Protein AF-O25647-F1 (afdb_monomer_lite)

Foldseek 3Di:
DPPPDDQPVVLVVLVVVLVVVVVVVVVVPVPDPDDDDDDDDDDPVVVVVVVVCCVPPNDVPDDPVNVVVVVVVVVVVVVSVVVSVVVSVVSNVD

pLDDT: mean 82.79, std 14.52, range [41.78, 98.25]

Sequence (94 aa):
MEFKNTKKDRLSDLENRFENANKHETNKHEKEDRKKAHTLYISEKVMNSVEEYLNEFGAFRENKSVFVQDAIIFYLEYKKKEMKQMLLDKASKL

Radius of gyration: 20.08 Å; chains: 1; bounding box: 38×29×63 Å

Structure (mmCIF, N/CA/C/O backbone):
data_AF-O25647-F1
#
_entry.id   AF-O25647-F1
#
loop_
_atom_site.group_PDB
_atom_site.id
_atom_site.type_symbol
_atom_site.label_atom_id
_atom_site.label_alt_id
_atom_site.label_comp_id
_atom_site.label_asym_id
_atom_site.label_entity_id
_atom_site.label_seq_id
_atom_site.pdbx_PDB_ins_code
_atom_site.Cartn_x
_atom_site.Cartn_y
_atom_site.Cartn_z
_atom_site.occupancy
_atom_site.B_iso_or_equiv
_atom_site.auth_seq_id
_atom_site.auth_comp_id
_atom_site.auth_asym_id
_atom_site.auth_atom_id
_atom_site.pdbx_PDB_model_num
ATOM 1 N N . MET A 1 1 ? 15.437 10.613 -48.290 1.00 41.78 1 MET A N 1
ATOM 2 C CA . MET A 1 1 ? 14.956 9.959 -47.055 1.00 41.78 1 MET A CA 1
ATOM 3 C C . MET A 1 1 ? 14.343 11.026 -46.174 1.00 41.78 1 MET A C 1
ATOM 5 O O . MET A 1 1 ? 15.073 11.850 -45.639 1.00 41.78 1 MET A O 1
ATOM 9 N N . GLU A 1 2 ? 13.018 11.069 -46.082 1.00 49.91 2 GLU A N 1
ATOM 10 C CA . GLU A 1 2 ? 12.347 11.942 -45.121 1.00 49.91 2 GLU A CA 1
ATOM 11 C C . GLU A 1 2 ? 12.402 11.284 -43.737 1.00 49.91 2 GLU A C 1
ATOM 13 O O . GLU A 1 2 ? 11.607 10.407 -43.423 1.00 49.91 2 GLU A O 1
ATOM 18 N N . PHE A 1 3 ? 13.361 11.691 -42.903 1.00 52.22 3 PHE A N 1
ATOM 19 C CA . PHE A 1 3 ? 13.351 11.379 -41.471 1.00 52.22 3 PHE A CA 1
ATOM 20 C C . PHE A 1 3 ? 12.362 12.319 -40.773 1.00 52.22 3 PHE A C 1
ATOM 22 O O . PHE A 1 3 ? 12.753 13.258 -40.082 1.00 52.22 3 PHE A O 1
ATOM 29 N N . LYS A 1 4 ? 11.066 12.117 -41.009 1.00 51.78 4 LYS A N 1
ATOM 30 C CA . LYS A 1 4 ? 10.005 12.834 -40.300 1.00 51.78 4 LYS A CA 1
ATOM 31 C C . LYS A 1 4 ? 9.379 11.868 -39.291 1.00 51.78 4 LYS A C 1
ATOM 33 O O . LYS A 1 4 ? 8.937 10.797 -39.679 1.00 51.78 4 LYS A O 1
ATOM 38 N N . ASN A 1 5 ? 9.374 12.278 -38.019 1.00 54.91 5 ASN A N 1
ATOM 39 C CA . ASN A 1 5 ? 8.698 11.665 -36.858 1.00 54.91 5 ASN A CA 1
ATOM 40 C C . ASN A 1 5 ? 9.443 10.597 -36.033 1.00 54.91 5 ASN A C 1
ATOM 42 O O . ASN A 1 5 ? 8.971 9.483 -35.864 1.00 54.91 5 ASN A O 1
ATOM 46 N N . THR A 1 6 ? 10.566 10.935 -35.392 1.00 63.88 6 THR A N 1
ATOM 47 C CA . THR A 1 6 ? 11.208 9.986 -34.452 1.00 63.88 6 THR A CA 1
ATOM 48 C C . THR A 1 6 ? 10.867 10.202 -32.977 1.00 63.88 6 THR A C 1
ATOM 50 O O . THR A 1 6 ? 10.999 9.260 -32.204 1.00 63.88 6 THR A O 1
ATOM 53 N N . LYS A 1 7 ? 10.414 11.393 -32.556 1.00 67.50 7 LYS A N 1
ATOM 54 C CA . LYS A 1 7 ? 10.106 11.676 -31.135 1.00 67.50 7 LYS A CA 1
ATOM 55 C C . LYS A 1 7 ? 8.618 11.635 -30.805 1.00 67.50 7 LYS A C 1
ATOM 57 O O . LYS A 1 7 ? 8.229 10.982 -29.843 1.00 67.50 7 LYS A O 1
ATOM 62 N N . LYS A 1 8 ? 7.790 12.302 -31.616 1.00 72.62 8 LYS A N 1
ATOM 63 C CA . LYS A 1 8 ? 6.340 12.383 -31.387 1.00 72.62 8 LYS A CA 1
ATOM 64 C C . LYS A 1 8 ? 5.687 10.999 -31.433 1.00 72.62 8 LYS A C 1
ATOM 66 O O . LYS A 1 8 ? 4.970 10.656 -30.503 1.00 72.62 8 LYS A O 1
ATOM 71 N N . ASP A 1 9 ? 6.046 10.193 -32.431 1.00 74.31 9 ASP A N 1
ATOM 72 C CA . ASP A 1 9 ? 5.516 8.834 -32.588 1.00 74.31 9 ASP A CA 1
ATOM 73 C C . ASP A 1 9 ? 5.925 7.929 -31.413 1.00 74.31 9 ASP A C 1
ATOM 75 O O . ASP A 1 9 ? 5.113 7.169 -30.891 1.00 74.31 9 ASP A O 1
ATOM 79 N N . ARG A 1 10 ? 7.154 8.086 -30.895 1.00 77.31 10 ARG A N 1
ATOM 80 C CA . ARG A 1 10 ? 7.623 7.343 -29.711 1.00 77.31 10 ARG A CA 1
ATOM 81 C C . ARG A 1 10 ? 6.873 7.718 -28.436 1.00 77.31 10 ARG A C 1
ATOM 83 O O . ARG A 1 10 ? 6.610 6.842 -27.616 1.00 77.31 10 ARG A O 1
ATOM 90 N N . LEU A 1 11 ? 6.559 9.000 -28.254 1.00 80.50 11 LEU A N 1
ATOM 91 C CA . LEU A 1 11 ? 5.770 9.477 -27.116 1.00 80.50 11 LEU A CA 1
ATOM 92 C C . LEU A 1 11 ? 4.341 8.928 -27.176 1.00 80.50 11 LEU A C 1
ATOM 94 O O . LEU A 1 11 ? 3.888 8.354 -26.189 1.00 80.50 11 LEU A O 1
ATOM 98 N N . SER A 1 12 ? 3.676 9.002 -28.334 1.00 81.25 12 SER A N 1
ATOM 99 C CA . SER A 1 12 ? 2.331 8.433 -28.498 1.00 81.25 12 SER A CA 1
ATOM 100 C C . SER A 1 12 ? 2.309 6.915 -28.318 1.00 81.25 12 SER A C 1
ATOM 102 O O . SER A 1 12 ? 1.409 6.383 -27.673 1.00 81.25 12 SER A O 1
ATOM 104 N N . ASP A 1 13 ? 3.322 6.200 -28.814 1.00 83.81 13 ASP A N 1
ATOM 105 C CA . ASP A 1 13 ? 3.436 4.754 -28.600 1.00 83.81 13 ASP A CA 1
ATOM 106 C C . ASP A 1 13 ? 3.601 4.413 -27.117 1.00 83.81 13 ASP A C 1
ATOM 108 O O . ASP A 1 13 ? 3.034 3.431 -26.629 1.00 83.81 13 ASP A O 1
ATOM 112 N N . LEU A 1 14 ? 4.371 5.221 -26.383 1.00 83.12 14 LEU A N 1
ATOM 113 C CA . LEU A 1 14 ? 4.561 5.046 -24.950 1.00 83.12 14 LEU A CA 1
ATOM 114 C C . LEU A 1 14 ? 3.257 5.306 -24.183 1.00 83.12 14 LEU A C 1
ATOM 116 O O . LEU A 1 14 ? 2.885 4.489 -23.341 1.00 83.12 14 LEU A O 1
ATOM 120 N N . GLU A 1 15 ? 2.531 6.379 -24.507 1.00 82.94 15 GLU A N 1
ATOM 121 C CA . GLU A 1 15 ? 1.209 6.671 -23.935 1.00 82.94 15 GLU A CA 1
ATOM 122 C C . GLU A 1 15 ? 0.223 5.521 -24.165 1.00 82.94 15 GLU A C 1
ATOM 124 O O . GLU A 1 15 ? -0.385 5.036 -23.205 1.00 82.94 15 GLU A O 1
ATOM 129 N N . ASN A 1 16 ? 0.152 5.013 -25.399 1.00 84.69 16 ASN A N 1
ATOM 130 C CA . ASN A 1 16 ? -0.707 3.892 -25.775 1.00 84.69 16 ASN A CA 1
ATOM 131 C C . ASN A 1 16 ? -0.359 2.607 -25.007 1.00 84.69 16 ASN A C 1
ATOM 133 O O . ASN A 1 16 ? -1.251 1.865 -24.589 1.00 84.69 16 ASN A O 1
ATOM 137 N N . ARG A 1 17 ? 0.932 2.327 -24.770 1.00 83.44 17 ARG A N 1
ATOM 138 C CA . ARG A 1 17 ? 1.360 1.166 -23.966 1.00 83.44 17 ARG A CA 1
ATOM 139 C C . ARG A 1 17 ? 0.865 1.248 -22.525 1.00 83.44 17 ARG A C 1
ATOM 141 O O . ARG A 1 17 ? 0.424 0.230 -21.997 1.00 83.44 17 ARG A O 1
ATOM 148 N N . PHE A 1 18 ? 0.897 2.429 -21.905 1.00 82.25 18 PHE A N 1
ATOM 149 C CA . PHE A 1 18 ? 0.354 2.613 -20.554 1.00 82.25 18 PHE A CA 1
ATOM 150 C C . PHE A 1 18 ? -1.159 2.414 -20.504 1.00 82.25 18 PHE A C 1
ATOM 152 O O . PHE A 1 18 ? -1.668 1.774 -19.586 1.00 82.25 18 PHE A O 1
ATOM 159 N N . GLU A 1 19 ? -1.884 2.926 -21.496 1.00 80.94 19 GLU A N 1
ATOM 160 C CA . GLU A 1 19 ? -3.337 2.756 -21.561 1.00 80.94 19 GLU A CA 1
ATOM 161 C C . GLU A 1 19 ? -3.736 1.293 -21.756 1.00 80.94 19 GLU A C 1
ATOM 163 O O . GLU A 1 19 ? -4.655 0.805 -21.097 1.00 80.94 19 GLU A O 1
ATOM 168 N N . ASN A 1 20 ? -3.004 0.565 -22.598 1.00 81.00 20 ASN A N 1
ATOM 169 C CA . ASN A 1 20 ? -3.233 -0.860 -22.806 1.00 81.00 20 ASN A CA 1
ATOM 170 C C . ASN A 1 20 ? -2.862 -1.698 -21.574 1.00 81.00 20 ASN A C 1
ATOM 172 O O . ASN A 1 20 ? -3.577 -2.647 -21.255 1.00 81.00 20 ASN A O 1
ATOM 176 N N . ALA A 1 21 ? -1.794 -1.341 -20.851 1.00 77.44 21 ALA A N 1
ATOM 177 C CA . ALA A 1 21 ? -1.427 -2.011 -19.603 1.00 77.44 21 ALA A CA 1
ATOM 178 C C . ALA A 1 21 ? -2.542 -1.892 -18.549 1.00 77.44 21 ALA A C 1
ATOM 180 O O . ALA A 1 21 ? -2.938 -2.900 -17.967 1.00 77.44 21 ALA A O 1
ATOM 181 N N . ASN A 1 22 ? -3.123 -0.698 -18.388 1.00 71.25 22 ASN A N 1
ATOM 182 C CA . ASN A 1 22 ? -4.240 -0.482 -17.464 1.00 71.25 22 ASN A CA 1
ATOM 183 C C . ASN A 1 22 ? -5.505 -1.262 -17.875 1.00 71.25 22 ASN A C 1
ATOM 185 O O . ASN A 1 22 ? -6.172 -1.838 -17.018 1.00 71.25 22 ASN A O 1
ATOM 189 N N . LYS A 1 23 ? -5.814 -1.355 -19.179 1.00 68.62 23 LYS A N 1
ATOM 190 C CA . LYS A 1 23 ? -6.949 -2.158 -19.689 1.00 68.62 23 LYS A CA 1
ATOM 191 C C . LYS A 1 23 ? -6.765 -3.666 -19.479 1.00 68.62 23 LYS A C 1
ATOM 193 O O . LYS A 1 23 ? -7.733 -4.396 -19.273 1.00 68.62 23 LYS A O 1
ATOM 198 N N . HIS A 1 24 ? -5.531 -4.165 -19.550 1.00 59.62 24 HIS A N 1
ATOM 199 C CA . HIS A 1 24 ? -5.258 -5.585 -19.319 1.00 59.62 24 HIS A CA 1
ATOM 200 C C . HIS A 1 24 ? -5.420 -5.995 -17.855 1.00 59.62 24 HIS A C 1
ATOM 202 O O . HIS A 1 24 ? -5.744 -7.155 -17.595 1.00 59.62 24 HIS A O 1
ATOM 208 N N . GLU A 1 25 ? -5.223 -5.075 -16.912 1.00 57.84 25 GLU A N 1
ATOM 209 C CA . GLU A 1 25 ? -5.500 -5.341 -15.502 1.00 57.84 25 GLU A CA 1
ATOM 210 C C . GLU A 1 25 ? -7.003 -5.443 -15.249 1.00 57.84 25 GLU A C 1
ATOM 212 O O . GLU A 1 25 ? -7.441 -6.447 -14.691 1.00 57.84 25 GLU A O 1
ATOM 217 N N . THR A 1 26 ? -7.813 -4.514 -15.772 1.00 55.94 26 THR A N 1
ATOM 218 C CA . THR A 1 26 ? -9.277 -4.578 -15.605 1.00 55.94 26 THR A CA 1
ATOM 219 C C . THR A 1 26 ? -9.877 -5.857 -16.193 1.00 55.94 26 THR A C 1
ATOM 221 O O . THR A 1 26 ? -10.796 -6.419 -15.608 1.00 55.94 26 THR A O 1
ATOM 224 N N . ASN A 1 27 ? -9.309 -6.385 -17.284 1.00 53.75 27 ASN A N 1
ATOM 225 C CA . ASN A 1 27 ? -9.793 -7.619 -17.917 1.00 53.75 27 ASN A CA 1
ATOM 226 C C . ASN A 1 27 ? -9.292 -8.920 -17.257 1.00 53.75 27 ASN A C 1
ATOM 228 O O . ASN A 1 27 ? -9.825 -9.987 -17.545 1.00 53.75 27 ASN A O 1
ATOM 232 N N . LYS A 1 28 ? -8.279 -8.882 -16.378 1.00 53.22 28 LYS A N 1
ATOM 233 C CA . LYS A 1 28 ? -7.824 -10.079 -15.636 1.00 53.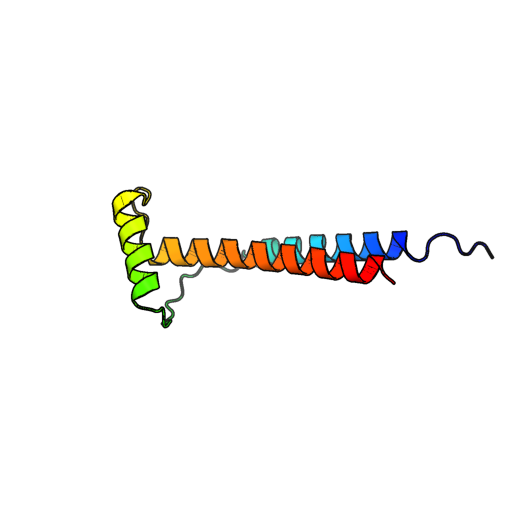22 28 LYS A CA 1
ATOM 234 C C . LYS A 1 28 ? -8.548 -10.284 -14.303 1.00 53.22 28 LYS A C 1
ATOM 236 O O . LYS A 1 28 ? -8.410 -11.355 -13.708 1.00 53.22 28 LYS A O 1
ATOM 241 N N . HIS A 1 29 ? -9.331 -9.303 -13.858 1.00 51.34 29 HIS A N 1
ATOM 242 C CA . HIS A 1 29 ? -10.048 -9.333 -12.583 1.00 51.34 29 HIS A CA 1
ATOM 243 C C . HIS A 1 29 ? -11.348 -10.157 -12.578 1.00 51.34 29 HIS A C 1
ATOM 245 O O . HIS A 1 29 ? -12.009 -10.227 -11.550 1.00 51.34 29 HIS A O 1
ATOM 251 N N . GLU A 1 30 ? -11.677 -10.883 -13.652 1.00 51.09 30 GLU A N 1
ATOM 252 C CA . GLU A 1 30 ? -12.755 -11.889 -13.604 1.00 51.09 30 GLU A CA 1
ATOM 253 C C . GLU A 1 30 ? -12.376 -13.170 -12.834 1.00 51.09 30 GLU A C 1
ATOM 255 O O . GLU A 1 30 ? -13.234 -14.006 -12.553 1.00 51.09 30 GLU A O 1
ATOM 260 N N . LYS A 1 31 ? -11.112 -13.336 -12.413 1.00 54.47 31 LYS A N 1
ATOM 261 C CA . LYS A 1 31 ? -10.785 -14.314 -11.366 1.00 54.47 31 LYS A CA 1
ATOM 262 C C . LYS A 1 31 ? -11.253 -13.757 -10.025 1.00 54.47 31 LYS A C 1
ATOM 264 O O . LYS A 1 31 ? -10.502 -13.014 -9.410 1.00 54.47 31 LYS A O 1
ATOM 269 N N . GLU A 1 32 ? -12.483 -14.122 -9.654 1.00 57.97 32 GLU A N 1
ATOM 270 C CA . GLU A 1 32 ? -13.165 -13.961 -8.358 1.00 57.97 32 GLU A CA 1
ATOM 271 C C . GLU A 1 32 ? -12.436 -13.062 -7.345 1.00 57.97 32 GLU A C 1
ATOM 273 O O . GLU A 1 32 ? -11.366 -13.431 -6.857 1.00 57.97 32 GLU A O 1
ATOM 278 N N . ASP A 1 33 ? -13.062 -11.939 -6.971 1.00 70.75 33 ASP A N 1
ATOM 279 C CA . ASP A 1 33 ? -12.660 -11.032 -5.882 1.00 70.75 33 ASP A CA 1
ATOM 280 C C . ASP A 1 33 ? -12.704 -11.742 -4.511 1.00 70.75 33 ASP A C 1
ATOM 282 O O . ASP A 1 33 ? -13.540 -11.503 -3.634 1.00 70.75 33 ASP A O 1
ATOM 286 N N . ARG A 1 34 ? -11.833 -12.740 -4.353 1.00 82.50 34 ARG A N 1
ATOM 287 C CA . ARG A 1 34 ? -11.699 -13.549 -3.154 1.00 82.50 34 ARG A CA 1
ATOM 288 C C . ARG A 1 34 ? -10.962 -12.713 -2.128 1.00 82.50 34 ARG A C 1
ATOM 290 O O . ARG A 1 34 ? -9.763 -12.460 -2.254 1.00 82.50 34 ARG A O 1
ATOM 297 N N . LYS A 1 35 ? -11.668 -12.363 -1.057 1.00 82.62 35 LYS A N 1
ATOM 298 C CA . LYS A 1 35 ? -11.060 -11.743 0.119 1.00 82.62 35 LYS A CA 1
ATOM 299 C C . LYS A 1 35 ? -9.988 -12.668 0.691 1.00 82.62 35 LYS A C 1
ATOM 301 O O . LYS A 1 35 ? -10.266 -13.812 1.051 1.00 82.62 35 LYS A O 1
ATOM 306 N N . LYS A 1 36 ? -8.765 -12.154 0.804 1.00 87.06 36 LYS A N 1
ATOM 307 C CA . LYS A 1 36 ? -7.648 -12.823 1.471 1.00 87.06 36 LYS A CA 1
ATOM 308 C C . LYS A 1 36 ? -7.238 -12.008 2.689 1.00 87.06 36 LYS A C 1
ATOM 310 O O . LYS A 1 36 ? -6.971 -10.816 2.579 1.00 87.06 36 LYS A O 1
ATOM 315 N N . ALA A 1 37 ? -7.196 -12.654 3.851 1.00 89.56 37 ALA A N 1
ATOM 316 C CA . ALA A 1 37 ? -6.707 -12.021 5.067 1.00 89.56 37 ALA A CA 1
ATOM 317 C C . ALA A 1 37 ? -5.177 -11.905 5.019 1.00 89.56 37 ALA A C 1
ATOM 319 O O . ALA A 1 37 ? -4.477 -12.870 4.702 1.00 89.56 37 ALA A O 1
ATOM 320 N N . HIS A 1 38 ? -4.671 -10.721 5.350 1.00 90.31 38 HIS A N 1
ATOM 321 C CA . HIS A 1 38 ? -3.250 -10.416 5.440 1.00 90.31 38 HIS A CA 1
ATOM 322 C C . HIS A 1 38 ? -2.968 -9.694 6.757 1.00 90.31 38 HIS A C 1
ATOM 324 O O . HIS A 1 38 ? -3.761 -8.860 7.188 1.00 90.31 38 HIS A O 1
ATOM 330 N N . THR A 1 39 ? -1.824 -9.992 7.370 1.00 92.62 39 THR A N 1
ATOM 331 C CA . THR A 1 39 ? -1.321 -9.252 8.533 1.00 92.62 39 THR A CA 1
ATOM 332 C C . THR A 1 39 ? -0.318 -8.213 8.053 1.00 92.62 39 THR A C 1
ATOM 334 O O . THR A 1 39 ? 0.625 -8.550 7.337 1.00 92.62 39 THR A O 1
ATOM 337 N N . LEU A 1 40 ? -0.519 -6.956 8.443 1.00 92.00 40 LEU A N 1
ATOM 338 C CA . LEU A 1 40 ? 0.345 -5.826 8.108 1.00 92.00 40 LEU A CA 1
ATOM 339 C C . LEU A 1 40 ? 0.672 -5.048 9.382 1.00 92.00 40 LEU A C 1
ATOM 341 O O . LEU A 1 40 ? -0.145 -4.986 10.300 1.00 92.00 40 LEU A O 1
ATOM 345 N N . TYR A 1 41 ? 1.849 -4.430 9.416 1.00 94.81 41 TYR A N 1
ATOM 346 C CA . TYR A 1 41 ? 2.234 -3.511 10.483 1.00 94.81 41 TYR A CA 1
ATOM 347 C C . TYR A 1 41 ? 1.975 -2.075 10.028 1.00 94.81 41 TYR A C 1
ATOM 349 O O . TYR A 1 41 ? 2.454 -1.657 8.975 1.00 94.81 41 TYR A O 1
ATOM 357 N N . ILE A 1 42 ? 1.221 -1.328 10.829 1.00 94.12 42 ILE A N 1
ATOM 358 C CA . ILE A 1 42 ? 0.927 0.096 10.638 1.00 94.12 42 ILE A CA 1
ATOM 359 C C . ILE A 1 42 ? 1.309 0.793 11.942 1.00 94.12 42 ILE A C 1
ATOM 361 O O . ILE A 1 42 ? 1.107 0.233 13.019 1.00 94.12 42 ILE A O 1
ATOM 365 N N . SER A 1 43 ? 1.901 1.986 11.861 1.00 97.19 43 SER A N 1
ATOM 366 C CA . SER A 1 43 ? 2.243 2.732 13.072 1.00 97.19 43 SER A CA 1
ATOM 367 C C . SER A 1 43 ? 0.978 3.116 13.841 1.00 97.19 43 SER A C 1
ATOM 369 O O . SER A 1 43 ? -0.039 3.476 13.249 1.00 97.19 43 SER A O 1
ATOM 371 N N . GLU A 1 44 ? 1.056 3.076 15.170 1.00 97.56 44 GLU A N 1
ATOM 372 C CA . GLU A 1 44 ? -0.070 3.391 16.056 1.00 97.56 44 GLU A CA 1
ATOM 373 C C . GLU A 1 44 ? -0.666 4.770 15.752 1.00 97.56 44 GLU A C 1
ATOM 375 O O . GLU A 1 44 ? -1.869 4.900 15.566 1.00 97.56 44 GLU A O 1
ATOM 380 N N . LYS A 1 45 ? 0.188 5.785 15.559 1.00 98.25 45 LYS A N 1
ATOM 381 C CA . LYS A 1 45 ? -0.238 7.139 15.174 1.00 98.25 45 LYS A CA 1
ATOM 382 C C . LYS A 1 45 ? -1.136 7.147 13.930 1.00 98.25 45 LYS A C 1
ATOM 384 O O . LYS A 1 45 ? -2.134 7.862 13.902 1.00 98.25 45 LYS A O 1
ATOM 389 N N . VAL A 1 46 ? -0.767 6.383 12.900 1.00 96.88 46 VAL A N 1
ATOM 390 C CA . VAL A 1 46 ? -1.537 6.318 11.650 1.00 96.88 46 VAL A CA 1
ATOM 391 C C . VAL A 1 46 ? -2.842 5.566 11.876 1.00 96.88 46 VAL A C 1
ATOM 393 O O . VAL A 1 46 ? -3.880 6.040 11.430 1.00 96.88 46 VAL A O 1
ATOM 396 N N . MET A 1 47 ? -2.818 4.445 12.603 1.00 95.56 47 MET A N 1
ATOM 397 C CA . MET A 1 47 ? -4.040 3.701 12.923 1.00 95.56 47 MET A CA 1
ATOM 398 C C . MET A 1 47 ? -5.030 4.555 13.723 1.00 95.56 47 MET A C 1
ATOM 400 O O . MET A 1 47 ? -6.204 4.585 13.375 1.00 95.56 47 MET A O 1
ATOM 404 N N . ASN A 1 48 ? -4.555 5.323 14.706 1.00 97.19 48 ASN A N 1
ATOM 405 C CA . ASN A 1 48 ? -5.398 6.238 15.477 1.00 97.19 48 ASN A CA 1
ATOM 406 C C . ASN A 1 48 ? -6.048 7.296 14.575 1.00 97.19 48 ASN A C 1
ATOM 408 O O . ASN A 1 48 ? -7.231 7.572 14.720 1.00 97.19 48 ASN A O 1
ATOM 412 N N . SER A 1 49 ? -5.308 7.830 13.593 1.00 96.69 49 SER A N 1
ATOM 413 C CA . SER A 1 49 ? -5.865 8.787 12.621 1.00 96.69 49 SER A CA 1
ATOM 414 C C . SER A 1 49 ? -6.938 8.147 11.728 1.00 96.69 49 SER A C 1
ATOM 416 O O . SER A 1 49 ? -7.920 8.792 11.377 1.00 96.69 49 SER A O 1
ATOM 418 N N . VAL A 1 50 ? -6.767 6.871 11.357 1.00 95.31 50 VAL A N 1
ATOM 419 C CA . VAL A 1 50 ? -7.778 6.111 10.599 1.00 95.31 50 VAL A CA 1
ATOM 420 C C . VAL A 1 50 ? -9.020 5.863 11.450 1.00 95.31 50 VAL A C 1
ATOM 422 O O . VAL A 1 50 ? -10.135 6.000 10.961 1.00 95.31 50 VAL A O 1
ATOM 425 N N . GLU A 1 51 ? -8.849 5.502 12.719 1.00 94.88 51 GLU A N 1
ATOM 426 C CA . GLU A 1 51 ? -9.962 5.281 13.643 1.00 94.88 51 GLU A CA 1
ATOM 427 C C . GLU A 1 51 ? -10.753 6.562 13.912 1.00 94.88 51 GLU A C 1
ATOM 429 O O . GLU A 1 51 ? -11.978 6.536 13.841 1.00 94.88 51 GLU A O 1
ATOM 434 N N . GLU A 1 52 ? -10.069 7.679 14.159 1.00 96.12 52 GLU A N 1
ATOM 435 C CA . GLU A 1 52 ? -10.680 9.004 14.305 1.00 96.12 52 GLU A CA 1
ATOM 436 C C . GLU A 1 52 ? -11.478 9.379 13.051 1.00 96.12 52 GLU A C 1
ATOM 438 O O . GLU A 1 52 ? -12.665 9.688 13.146 1.00 96.12 52 GLU A O 1
ATOM 443 N N . TYR A 1 53 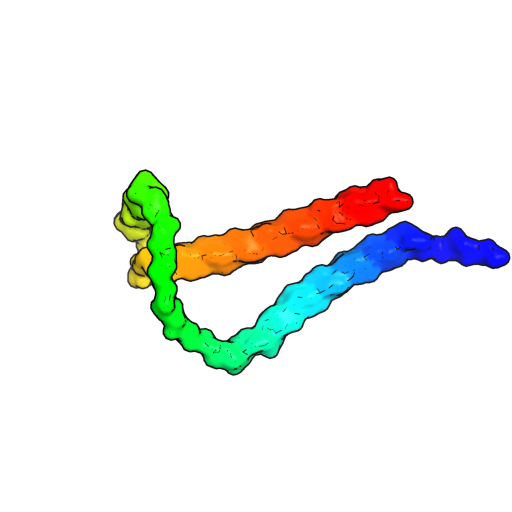? -10.882 9.219 11.863 1.00 96.12 53 TYR A N 1
ATOM 444 C CA . TYR A 1 53 ? -11.576 9.453 10.598 1.00 96.12 53 TYR A CA 1
ATOM 445 C C . TYR A 1 53 ? -12.832 8.589 10.446 1.00 96.12 53 TYR A C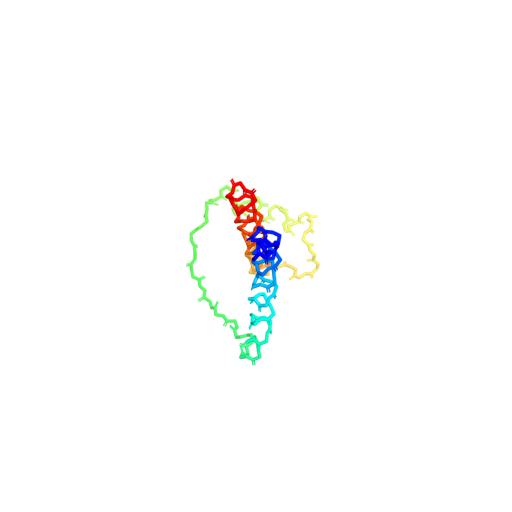 1
ATOM 447 O O . TYR A 1 53 ? -13.892 9.101 10.098 1.00 96.12 53 TYR A O 1
ATOM 455 N N . LEU A 1 54 ? -12.739 7.285 10.712 1.00 95.56 54 LEU A N 1
ATOM 456 C CA . LEU A 1 54 ? -13.878 6.376 10.571 1.00 95.56 54 LEU A CA 1
ATOM 457 C C . LEU A 1 54 ? -14.997 6.682 11.573 1.00 95.56 54 LEU A C 1
ATOM 459 O O . LEU A 1 54 ? -16.165 6.472 11.254 1.00 95.56 54 LEU A O 1
ATOM 463 N N . ASN A 1 55 ? -14.655 7.189 12.757 1.00 92.69 55 ASN A N 1
ATOM 464 C CA . ASN A 1 55 ? -15.632 7.588 13.765 1.00 92.69 55 ASN A CA 1
ATOM 465 C C . ASN A 1 55 ? -16.349 8.897 13.399 1.00 92.69 55 ASN A C 1
ATOM 467 O O . ASN A 1 55 ? -17.548 9.014 13.643 1.00 92.69 55 ASN A O 1
ATOM 471 N N . GLU A 1 56 ? -15.634 9.874 12.835 1.00 93.50 56 GLU A N 1
ATOM 472 C CA . GLU A 1 56 ? -16.178 11.208 12.539 1.00 93.50 56 GLU A CA 1
ATOM 4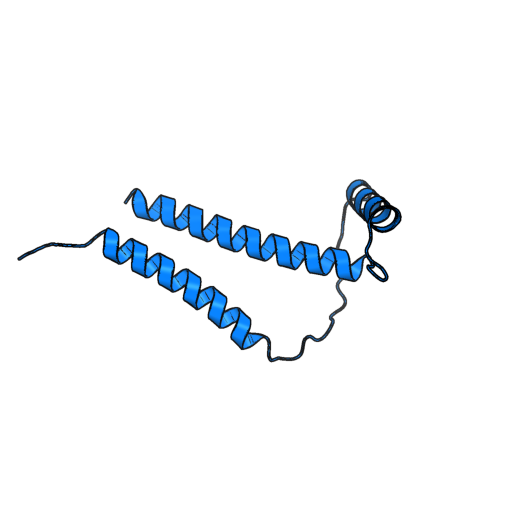73 C C . GLU A 1 56 ? -16.795 11.327 11.139 1.00 93.50 56 GLU A C 1
ATOM 475 O O . GLU A 1 56 ? -17.807 12.006 10.955 1.00 93.50 56 GLU A O 1
ATOM 480 N N . PHE A 1 57 ? -16.193 10.666 10.150 1.00 93.88 57 PHE A N 1
ATOM 481 C CA . PHE A 1 57 ? -16.479 10.850 8.723 1.00 93.88 57 PHE A CA 1
ATOM 482 C C . PHE A 1 57 ? -16.746 9.543 7.971 1.00 93.88 57 PHE A C 1
ATOM 484 O O . PHE A 1 57 ? -17.090 9.596 6.788 1.00 93.88 57 PHE A O 1
ATOM 491 N N . GLY A 1 58 ? -16.585 8.387 8.621 1.00 88.12 58 GLY A N 1
ATOM 492 C CA . GLY A 1 58 ? -16.772 7.086 7.988 1.00 88.12 58 GLY A CA 1
ATOM 493 C C . GLY A 1 58 ? -18.178 6.929 7.416 1.00 88.12 58 GLY A C 1
ATOM 494 O O . GLY A 1 58 ? -19.183 7.241 8.065 1.00 88.12 58 GLY A O 1
ATOM 495 N N . ALA A 1 59 ? -18.269 6.420 6.188 1.00 84.81 59 ALA A N 1
ATOM 496 C CA . ALA A 1 59 ? -19.564 6.114 5.595 1.00 84.81 59 ALA A CA 1
ATOM 497 C C . ALA A 1 59 ? -20.265 4.985 6.373 1.00 84.81 59 ALA A C 1
ATOM 499 O O . ALA A 1 59 ? -19.638 4.181 7.070 1.00 84.81 59 ALA A O 1
ATOM 500 N N . PHE A 1 60 ? -21.591 4.870 6.237 1.00 78.81 60 PHE A N 1
ATOM 501 C CA . PHE A 1 60 ? -22.327 3.791 6.899 1.00 78.81 60 PHE A CA 1
ATOM 502 C C . PHE A 1 60 ? -21.759 2.420 6.491 1.00 78.81 60 PHE A C 1
ATOM 504 O O . PHE A 1 60 ? -21.839 2.034 5.325 1.00 78.81 60 PHE A O 1
ATOM 511 N N . ARG A 1 61 ? -21.241 1.674 7.483 1.00 77.88 61 ARG A N 1
ATOM 512 C CA . ARG A 1 61 ? -20.574 0.355 7.361 1.00 77.88 61 ARG A CA 1
ATOM 513 C C . ARG A 1 61 ? -19.164 0.369 6.774 1.00 77.88 61 ARG A C 1
ATOM 515 O O . ARG A 1 61 ? -18.615 -0.709 6.520 1.00 77.88 61 ARG A O 1
ATOM 522 N N . GLU A 1 62 ? -18.559 1.536 6.611 1.00 88.38 62 GLU A N 1
ATOM 523 C CA . GLU A 1 62 ? -17.127 1.605 6.380 1.00 88.38 62 GLU A CA 1
ATOM 524 C C . GLU A 1 62 ? -16.396 1.064 7.613 1.00 88.38 62 GLU A C 1
ATOM 526 O O . GLU A 1 62 ? -16.687 1.413 8.755 1.00 88.38 62 GLU A O 1
ATOM 531 N N . ASN A 1 63 ? -15.484 0.127 7.384 1.00 92.00 63 ASN A N 1
ATOM 532 C CA . ASN A 1 63 ? -14.664 -0.465 8.430 1.00 92.00 63 ASN A CA 1
ATOM 533 C C . ASN A 1 63 ? -13.198 -0.401 8.012 1.00 92.00 63 ASN A C 1
ATOM 535 O O . ASN A 1 63 ? -12.885 -0.175 6.846 1.00 92.00 63 ASN A O 1
ATOM 539 N N . LYS A 1 64 ? -12.296 -0.662 8.961 1.00 93.25 64 LYS A N 1
ATOM 540 C CA . LYS A 1 64 ? -10.842 -0.598 8.750 1.00 93.25 64 LYS A CA 1
ATOM 541 C C . LYS A 1 64 ? -10.376 -1.372 7.515 1.00 93.25 64 LYS A C 1
ATOM 543 O O . LYS A 1 64 ? -9.501 -0.901 6.801 1.00 93.25 64 LYS A O 1
ATOM 548 N N . SER A 1 65 ? -10.947 -2.549 7.251 1.00 91.44 65 SER A N 1
ATOM 549 C CA . SER A 1 65 ? -10.565 -3.354 6.088 1.00 91.44 65 SER A CA 1
ATOM 550 C C . SER A 1 65 ? -10.989 -2.701 4.776 1.00 91.44 65 SER A C 1
ATOM 552 O O . SER A 1 65 ? -10.189 -2.683 3.848 1.00 91.44 65 SER A O 1
ATOM 554 N N . VAL A 1 66 ? -12.206 -2.148 4.712 1.00 90.81 66 VAL A N 1
ATOM 555 C CA . VAL A 1 66 ? -12.701 -1.406 3.538 1.00 90.81 66 VAL A CA 1
ATOM 556 C C . VAL A 1 66 ? -11.855 -0.155 3.313 1.00 90.81 66 VAL A C 1
ATOM 558 O O . VAL A 1 66 ? -11.301 0.006 2.232 1.00 90.81 66 VAL A O 1
ATOM 561 N N . PHE A 1 67 ? -11.634 0.644 4.360 1.00 93.62 67 PHE A N 1
ATOM 562 C CA . PHE A 1 67 ? -10.801 1.846 4.292 1.00 93.62 67 PHE A CA 1
ATOM 563 C C . PHE A 1 67 ? -9.387 1.545 3.775 1.00 93.62 67 PHE A C 1
ATOM 565 O O . PHE A 1 67 ? -8.889 2.201 2.864 1.00 93.62 67 PHE A O 1
ATOM 572 N N . VAL A 1 68 ? -8.727 0.520 4.329 1.00 93.31 68 VAL A N 1
ATOM 573 C CA . VAL A 1 68 ? -7.375 0.128 3.903 1.00 93.31 68 VAL A CA 1
ATOM 574 C C . VAL A 1 68 ? -7.378 -0.402 2.469 1.00 93.31 68 VAL A C 1
ATOM 576 O O . VAL A 1 68 ? -6.460 -0.091 1.713 1.00 93.31 68 VAL A O 1
ATOM 579 N N . GLN A 1 69 ? -8.391 -1.176 2.072 1.00 90.88 69 GLN A N 1
ATOM 580 C CA . GLN A 1 69 ? -8.522 -1.670 0.702 1.00 90.88 69 GLN A CA 1
ATOM 581 C C . GLN A 1 69 ? -8.653 -0.510 -0.295 1.00 90.88 69 GLN A C 1
ATOM 583 O O . GLN A 1 69 ? -7.897 -0.459 -1.267 1.00 90.88 69 GLN A O 1
ATOM 588 N N . ASP A 1 70 ? -9.535 0.448 -0.022 1.00 92.19 70 ASP A N 1
ATOM 589 C CA . ASP A 1 70 ? -9.761 1.607 -0.887 1.00 92.19 70 ASP A CA 1
ATOM 590 C C . ASP A 1 70 ? -8.533 2.524 -0.933 1.00 92.19 70 ASP A C 1
ATOM 592 O O . ASP A 1 70 ? -8.132 2.974 -2.009 1.00 92.19 70 ASP A O 1
ATOM 596 N N . ALA A 1 71 ? -7.855 2.720 0.202 1.00 93.94 71 ALA A N 1
ATOM 597 C CA . ALA A 1 71 ? -6.594 3.454 0.264 1.00 93.94 71 ALA A CA 1
ATOM 598 C C . ALA A 1 71 ? -5.492 2.789 -0.580 1.00 93.94 71 ALA A C 1
ATOM 600 O O . ALA A 1 71 ? -4.751 3.480 -1.285 1.00 93.94 71 ALA A O 1
ATOM 601 N N . ILE A 1 72 ? -5.389 1.454 -0.554 1.00 94.25 72 ILE A N 1
ATOM 602 C CA . ILE A 1 72 ? -4.440 0.702 -1.387 1.00 94.25 72 ILE A CA 1
ATOM 603 C C . ILE A 1 72 ? -4.778 0.877 -2.870 1.00 94.25 72 ILE A C 1
ATOM 605 O O . ILE A 1 72 ? -3.879 1.179 -3.655 1.00 94.25 72 ILE A O 1
ATOM 609 N N . ILE A 1 73 ? -6.048 0.727 -3.259 1.00 92.81 73 ILE A N 1
ATOM 610 C CA . ILE A 1 73 ? -6.493 0.899 -4.651 1.00 92.81 73 ILE A CA 1
ATOM 611 C C . ILE A 1 73 ? -6.173 2.316 -5.137 1.00 92.81 73 ILE A C 1
ATOM 613 O O . ILE A 1 73 ? -5.535 2.487 -6.178 1.00 92.81 73 ILE A O 1
ATOM 617 N N . PHE A 1 74 ? -6.548 3.331 -4.356 1.00 94.56 74 PHE A N 1
ATOM 618 C CA . PHE A 1 74 ? -6.281 4.730 -4.672 1.00 94.56 74 PHE A CA 1
ATOM 619 C C . PHE A 1 74 ? -4.783 4.995 -4.845 1.00 94.56 74 PHE A C 1
ATOM 621 O O . PHE A 1 74 ? -4.361 5.599 -5.836 1.00 94.56 74 PHE A O 1
ATOM 628 N N . TYR A 1 75 ? -3.964 4.520 -3.904 1.00 96.38 75 TYR A N 1
ATOM 629 C CA . TYR A 1 75 ? -2.528 4.755 -3.949 1.00 96.38 75 TYR A CA 1
ATOM 630 C C . TYR A 1 75 ? -1.863 4.014 -5.114 1.00 96.38 75 TYR A C 1
ATOM 632 O O . TYR A 1 75 ? -0.986 4.577 -5.765 1.00 96.38 75 TYR A O 1
ATOM 640 N N . LEU A 1 76 ? -2.305 2.798 -5.448 1.00 94.06 76 LEU A N 1
ATOM 641 C CA . LEU A 1 76 ? -1.823 2.075 -6.629 1.00 94.06 76 LEU A CA 1
ATOM 642 C C . LEU A 1 76 ? -2.111 2.851 -7.920 1.00 94.06 76 LEU A C 1
ATOM 644 O O . LEU A 1 76 ? -1.203 3.038 -8.732 1.00 94.06 76 LEU A O 1
ATOM 648 N N . GLU A 1 77 ? -3.331 3.358 -8.092 1.00 92.88 77 GLU A N 1
ATOM 649 C CA . GLU A 1 77 ? -3.698 4.173 -9.256 1.00 92.88 77 GLU A CA 1
ATOM 650 C C . GLU A 1 77 ? -2.899 5.479 -9.327 1.00 92.88 77 GLU A C 1
ATOM 652 O O . GLU A 1 77 ? -2.420 5.869 -10.398 1.00 92.88 77 GLU A O 1
ATOM 657 N N . TYR A 1 78 ? -2.683 6.135 -8.185 1.00 95.12 78 TYR A N 1
ATOM 658 C CA . TYR A 1 78 ? -1.810 7.303 -8.093 1.00 95.12 78 TYR A CA 1
ATOM 659 C C . TYR A 1 78 ? -0.373 6.974 -8.531 1.00 95.12 78 TYR A C 1
ATOM 661 O O . TYR A 1 78 ? 0.173 7.659 -9.399 1.00 95.12 78 TYR A O 1
ATOM 669 N N . LYS A 1 79 ? 0.225 5.892 -8.011 1.00 94.62 79 LYS A N 1
ATOM 670 C CA . LYS A 1 79 ? 1.593 5.470 -8.363 1.00 94.62 79 LYS A CA 1
ATOM 671 C C . LYS A 1 79 ? 1.731 5.129 -9.845 1.00 94.62 79 LYS A C 1
ATOM 673 O O . LYS A 1 79 ? 2.745 5.477 -10.450 1.00 94.62 79 LYS A O 1
ATOM 678 N N . LYS A 1 80 ? 0.726 4.490 -10.454 1.00 90.88 80 LYS A N 1
ATOM 679 C CA . LYS A 1 80 ? 0.711 4.222 -11.903 1.00 90.88 80 LYS A CA 1
ATOM 680 C C . LYS A 1 80 ? 0.724 5.518 -12.713 1.00 90.88 80 LYS A C 1
ATOM 682 O O . LYS A 1 80 ? 1.507 5.638 -13.656 1.00 90.88 80 LYS A O 1
ATOM 687 N N . LYS A 1 81 ? -0.106 6.499 -12.339 1.00 91.75 81 LYS A N 1
ATOM 688 C CA . LYS A 1 81 ? -0.166 7.814 -13.003 1.00 91.75 81 LYS A CA 1
ATOM 689 C C . LYS A 1 81 ? 1.141 8.591 -12.856 1.00 91.75 81 LYS A C 1
ATOM 691 O O . LYS A 1 81 ? 1.654 9.097 -13.850 1.00 91.75 81 LYS A O 1
ATOM 696 N N . GLU A 1 82 ? 1.705 8.629 -11.650 1.00 94.06 82 GLU A N 1
ATOM 697 C CA . GLU A 1 82 ? 3.003 9.258 -11.370 1.00 94.06 82 GLU A CA 1
ATOM 698 C C . GLU A 1 82 ? 4.116 8.637 -12.231 1.00 94.06 82 GLU A C 1
ATOM 700 O O . GLU A 1 82 ? 4.885 9.346 -12.880 1.00 94.06 82 GLU A O 1
ATOM 705 N N . MET A 1 83 ? 4.163 7.303 -12.303 1.00 91.12 83 MET A N 1
ATOM 706 C CA . MET A 1 83 ? 5.138 6.570 -13.112 1.00 91.12 83 MET A CA 1
ATOM 707 C C . MET A 1 83 ? 4.971 6.846 -14.612 1.00 91.12 83 MET A C 1
ATOM 709 O O . MET A 1 83 ? 5.971 7.066 -15.300 1.00 91.12 83 MET A O 1
ATOM 713 N N . LYS A 1 84 ? 3.725 6.873 -15.116 1.00 89.50 84 LYS A N 1
ATOM 714 C CA . LYS A 1 84 ? 3.417 7.255 -16.506 1.00 89.50 84 LYS A CA 1
ATOM 715 C C . LYS A 1 84 ? 3.977 8.645 -16.796 1.00 89.50 84 LYS A C 1
ATOM 717 O O . LYS A 1 84 ? 4.743 8.792 -17.744 1.00 89.50 84 LYS A O 1
ATOM 722 N N . GLN A 1 85 ? 3.663 9.634 -15.959 1.00 90.31 85 GLN A N 1
ATOM 723 C CA . GLN A 1 85 ? 4.121 11.008 -16.163 1.00 90.31 85 GLN A CA 1
ATOM 724 C C . GLN A 1 85 ? 5.649 11.112 -16.126 1.00 90.31 85 GLN A C 1
ATOM 726 O O . GLN A 1 85 ? 6.243 11.667 -17.045 1.00 90.31 85 GLN A O 1
ATOM 731 N N . MET A 1 86 ? 6.304 10.499 -15.134 1.00 92.06 86 MET A N 1
ATOM 732 C CA . MET A 1 86 ? 7.767 10.499 -15.042 1.00 92.06 86 MET A CA 1
ATOM 733 C C . MET A 1 86 ? 8.418 9.908 -16.302 1.00 92.06 86 MET A C 1
ATOM 735 O O . MET A 1 86 ? 9.458 10.390 -16.754 1.00 92.06 86 MET A O 1
ATOM 739 N N . LEU A 1 87 ? 7.847 8.840 -16.864 1.00 89.12 87 LEU A N 1
ATOM 740 C CA . LEU A 1 87 ? 8.389 8.195 -18.058 1.00 89.12 87 LEU A CA 1
ATOM 741 C C . LEU A 1 87 ? 8.139 9.018 -19.326 1.00 89.12 87 LEU A C 1
ATOM 743 O O . LEU A 1 87 ? 9.044 9.107 -20.155 1.00 89.12 87 LEU A O 1
ATOM 747 N N . LEU A 1 88 ? 6.987 9.682 -19.442 1.00 88.25 88 LEU A N 1
ATOM 748 C CA . LEU A 1 88 ? 6.719 10.643 -20.518 1.00 88.25 88 LEU A CA 1
ATOM 749 C C . LEU A 1 88 ? 7.666 11.848 -20.452 1.00 88.25 88 LEU A C 1
ATOM 751 O O . L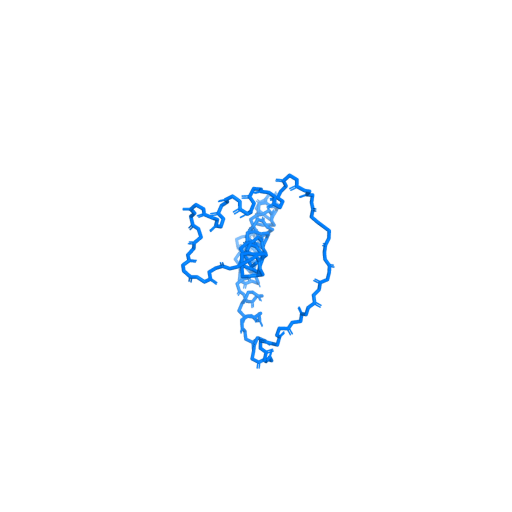EU A 1 88 ? 8.237 12.232 -21.470 1.00 88.25 88 LEU A O 1
ATOM 755 N N . ASP A 1 89 ? 7.923 12.380 -19.257 1.00 90.44 89 ASP A N 1
ATOM 756 C CA . ASP A 1 89 ? 8.854 13.494 -19.045 1.00 90.44 89 ASP A CA 1
ATOM 757 C C . ASP A 1 89 ? 10.304 13.115 -19.375 1.00 90.44 89 ASP A C 1
ATOM 759 O O . ASP A 1 89 ? 11.083 13.938 -19.856 1.00 90.44 89 ASP A O 1
ATOM 763 N N . LYS A 1 90 ? 10.700 11.862 -19.117 1.00 89.56 90 LYS A N 1
ATOM 764 C CA . LYS A 1 90 ? 12.013 11.349 -19.536 1.00 89.56 90 LYS A CA 1
ATOM 765 C C . LY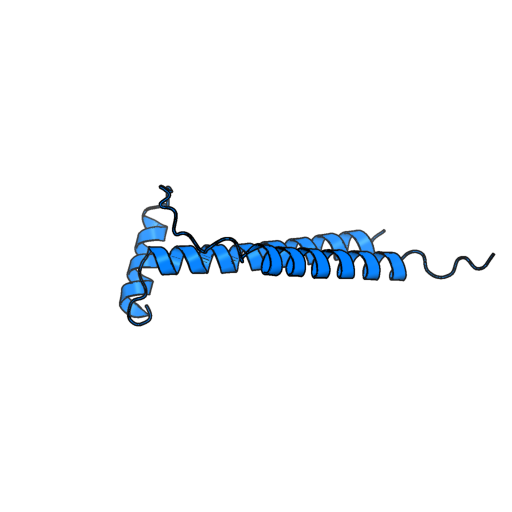S A 1 90 ? 12.078 11.151 -21.049 1.00 89.56 90 LYS A C 1
ATOM 767 O O . LYS A 1 90 ? 13.096 11.481 -21.648 1.00 89.56 90 LYS A O 1
ATOM 772 N N . ALA A 1 91 ? 11.011 10.639 -21.662 1.00 84.44 91 ALA A N 1
ATOM 773 C CA . ALA A 1 91 ? 10.941 10.417 -23.104 1.00 84.44 91 ALA A CA 1
ATOM 774 C C . ALA A 1 91 ? 10.911 11.728 -23.905 1.00 84.44 91 ALA A C 1
ATOM 776 O O . ALA A 1 91 ? 11.486 11.779 -24.987 1.00 84.44 91 ALA A O 1
ATOM 777 N N . SER A 1 92 ? 10.295 12.790 -23.377 1.00 84.06 92 SER A N 1
ATOM 778 C CA . SER A 1 92 ? 10.230 14.101 -24.038 1.00 84.06 92 SER A CA 1
ATOM 779 C C . SER A 1 92 ? 11.564 14.853 -24.041 1.00 84.06 92 SER A C 1
ATOM 781 O O . SER A 1 92 ? 11.794 15.691 -24.913 1.00 84.06 92 SER A O 1
ATOM 783 N N . LYS A 1 93 ? 12.455 14.542 -23.090 1.00 85.50 93 LYS A N 1
ATOM 784 C CA . LYS A 1 93 ? 13.813 15.106 -23.003 1.00 85.50 93 LYS A CA 1
ATOM 785 C C . LYS A 1 93 ? 14.832 14.405 -23.908 1.00 85.50 93 LYS A C 1
ATOM 787 O O . LYS A 1 93 ? 15.888 14.982 -24.161 1.00 85.50 93 LYS A O 1
ATOM 792 N N . LEU A 1 94 ? 14.538 13.186 -24.369 1.00 70.75 94 LEU A N 1
ATOM 793 C CA . LEU A 1 94 ? 15.350 12.436 -25.340 1.00 70.75 94 LEU A CA 1
ATOM 794 C C . LEU A 1 94 ? 15.064 12.907 -26.761 1.00 70.75 94 LEU A C 1
ATOM 796 O O . LEU A 1 94 ? 16.005 12.954 -27.584 1.00 70.75 94 LEU A O 1
#

Secondary structure (DSSP, 8-state):
-----SSHHHHHHHHHHHHHHHHHHHHHTTS------------HHHHHHHHHHHHHTPPTT--HHHHHHHHHHHHHHHHHHHHHHHHHHHHHH-

Organism: Helicobacter pylori (strain ATCC 700392 / 26695) (NCBI:txid85962)